Protein AF-W4VLI5-F1 (afdb_monomer)

Structure (mmCIF, N/CA/C/O backbone):
data_AF-W4VLI5-F1
#
_entry.id   AF-W4VLI5-F1
#
loop_
_atom_site.group_PDB
_atom_site.id
_atom_site.type_symbol
_atom_site.label_atom_id
_atom_site.label_alt_id
_atom_site.label_comp_id
_atom_site.label_asym_id
_atom_site.label_entity_id
_atom_site.label_seq_id
_atom_site.pdbx_PDB_ins_code
_atom_site.Cartn_x
_atom_site.Cartn_y
_atom_site.Cartn_z
_atom_site.occupancy
_atom_site.B_iso_or_equiv
_atom_site.auth_seq_id
_atom_site.auth_comp_id
_atom_site.auth_asym_id
_atom_site.auth_atom_id
_atom_site.pdbx_PDB_model_num
ATOM 1 N N . MET A 1 1 ? 1.253 -15.469 29.971 1.00 39.25 1 MET A N 1
ATOM 2 C CA . MET A 1 1 ? 2.573 -15.432 29.305 1.00 39.25 1 MET A CA 1
ATOM 3 C C . MET A 1 1 ? 2.310 -15.401 27.807 1.00 39.25 1 MET A C 1
ATOM 5 O O . MET A 1 1 ? 1.686 -16.346 27.340 1.00 39.25 1 MET A O 1
ATOM 9 N N . PRO A 1 2 ? 2.624 -14.316 27.083 1.00 46.59 2 PRO A N 1
ATOM 10 C CA . PRO A 1 2 ? 2.324 -14.231 25.656 1.00 46.59 2 PRO A CA 1
ATOM 11 C C . PRO A 1 2 ? 3.352 -15.054 24.861 1.00 46.59 2 PRO A C 1
ATOM 13 O O . PRO A 1 2 ? 4.540 -14.986 25.190 1.00 46.59 2 PRO A O 1
ATOM 16 N N . PRO A 1 3 ? 2.962 -15.828 23.835 1.00 50.06 3 PRO A N 1
ATOM 17 C CA . PRO A 1 3 ? 3.943 -16.400 22.932 1.00 50.06 3 PRO A CA 1
ATOM 18 C C . PRO A 1 3 ? 4.477 -15.289 22.019 1.00 50.06 3 PRO A C 1
ATOM 20 O O . PRO A 1 3 ? 3.741 -14.700 21.230 1.00 50.06 3 PRO A O 1
ATOM 23 N N . LEU A 1 4 ? 5.772 -14.992 22.153 1.00 53.84 4 LEU A N 1
ATOM 24 C CA . LEU A 1 4 ? 6.544 -14.304 21.124 1.00 53.84 4 LEU A CA 1
ATOM 25 C C . LEU A 1 4 ? 6.623 -15.222 19.901 1.00 53.84 4 LEU A C 1
ATOM 27 O O . LEU A 1 4 ? 7.330 -16.227 19.938 1.00 53.84 4 LEU A O 1
ATOM 31 N N . LEU A 1 5 ? 5.957 -14.860 18.811 1.00 46.91 5 LEU A N 1
ATOM 32 C CA . LEU A 1 5 ? 6.248 -15.424 17.499 1.00 46.91 5 LEU A CA 1
ATOM 33 C C . LEU A 1 5 ? 6.993 -14.360 16.702 1.00 46.91 5 LEU A C 1
ATOM 35 O O . LEU A 1 5 ? 6.407 -13.449 16.128 1.00 46.91 5 LEU A O 1
ATOM 39 N N . LYS A 1 6 ? 8.325 -14.473 16.713 1.00 44.16 6 LYS A N 1
ATOM 40 C CA . LYS A 1 6 ? 9.175 -13.906 15.666 1.00 44.16 6 LYS A CA 1
ATOM 41 C C . LYS A 1 6 ? 8.843 -14.666 14.381 1.00 44.16 6 LYS A C 1
ATOM 43 O O . LYS A 1 6 ? 9.481 -15.672 14.090 1.00 44.16 6 LYS A O 1
ATOM 48 N N . ALA A 1 7 ? 7.808 -14.242 13.667 1.00 38.78 7 ALA A N 1
ATOM 49 C CA . ALA A 1 7 ? 7.562 -14.727 12.320 1.00 38.78 7 ALA A CA 1
ATOM 50 C C . ALA A 1 7 ? 8.594 -14.054 11.410 1.00 38.78 7 ALA A C 1
ATOM 52 O O . ALA A 1 7 ? 8.466 -12.891 11.045 1.00 38.78 7 ALA A O 1
ATOM 53 N N . ILE A 1 8 ? 9.686 -14.763 11.149 1.00 56.38 8 ILE A N 1
ATOM 54 C CA . ILE A 1 8 ? 10.555 -14.484 10.013 1.00 56.38 8 ILE A CA 1
ATOM 55 C C . ILE A 1 8 ? 9.904 -15.263 8.863 1.00 56.38 8 ILE A C 1
ATOM 57 O O . ILE A 1 8 ? 9.888 -16.493 8.955 1.00 56.38 8 ILE A O 1
ATOM 61 N N . PRO A 1 9 ? 9.308 -14.625 7.839 1.00 43.50 9 PRO A N 1
ATOM 62 C CA . PRO A 1 9 ? 8.764 -15.370 6.714 1.00 43.50 9 PRO A CA 1
ATOM 63 C C . PRO A 1 9 ? 9.914 -15.987 5.909 1.00 43.50 9 PRO A C 1
ATOM 65 O O . PRO A 1 9 ? 10.651 -15.345 5.163 1.00 43.50 9 PRO A O 1
ATOM 68 N N . GLU A 1 10 ? 10.081 -17.283 6.142 1.00 51.12 10 GLU A N 1
ATOM 69 C CA . GLU A 1 10 ? 10.998 -18.210 5.500 1.00 51.12 10 GLU A CA 1
ATOM 70 C C . GLU A 1 10 ? 10.338 -18.735 4.216 1.00 51.12 10 GLU A C 1
ATOM 72 O O . GLU A 1 10 ? 9.875 -19.873 4.184 1.00 51.12 10 GLU A O 1
ATOM 77 N N . LYS A 1 11 ? 10.215 -17.892 3.177 1.00 45.25 11 LYS A N 1
ATOM 78 C CA . LYS A 1 11 ? 9.971 -18.343 1.791 1.00 45.25 11 LYS A CA 1
ATOM 79 C C . LYS A 1 11 ? 10.187 -17.238 0.757 1.00 45.25 11 LYS A C 1
ATOM 81 O O . LYS A 1 11 ? 9.306 -16.473 0.389 1.00 45.25 11 LYS A O 1
ATOM 86 N N . THR A 1 12 ? 11.408 -17.230 0.252 1.00 56.28 12 THR A N 1
ATOM 87 C CA . THR A 1 12 ? 11.767 -16.843 -1.108 1.00 56.28 12 THR A CA 1
ATOM 88 C C . THR A 1 12 ? 11.152 -17.806 -2.137 1.00 56.28 12 THR A C 1
ATOM 90 O O . THR A 1 12 ? 10.882 -18.960 -1.799 1.00 56.28 12 THR A O 1
ATOM 93 N N . TYR A 1 13 ? 11.050 -17.322 -3.391 1.00 38.34 13 TYR A N 1
ATOM 94 C CA . TYR A 1 13 ? 10.975 -18.046 -4.680 1.00 38.34 13 TYR A CA 1
ATOM 95 C C . TYR A 1 13 ? 9.599 -18.155 -5.399 1.00 38.34 13 TYR A C 1
ATOM 97 O O . TYR A 1 13 ? 8.578 -18.277 -4.741 1.00 38.34 13 TYR A O 1
ATOM 105 N N . TYR A 1 14 ? 9.467 -18.178 -6.742 1.00 45.78 14 TYR A N 1
ATOM 106 C CA . TYR A 1 14 ? 10.414 -18.418 -7.856 1.00 45.78 14 TYR A CA 1
ATOM 107 C C . TYR A 1 14 ? 9.906 -17.787 -9.177 1.00 45.78 14 TYR A C 1
ATOM 109 O O . TYR A 1 14 ? 8.702 -17.706 -9.411 1.00 45.78 14 TYR A O 1
ATOM 117 N N . MET A 1 15 ? 10.867 -17.464 -10.056 1.00 50.12 15 MET A N 1
ATOM 118 C CA . MET A 1 15 ? 10.768 -17.397 -11.525 1.00 50.12 15 MET A CA 1
ATOM 119 C C . MET A 1 15 ? 9.687 -18.304 -12.134 1.00 50.12 15 MET A C 1
ATOM 121 O O . MET A 1 15 ? 9.634 -19.499 -11.830 1.00 50.12 15 MET A O 1
ATOM 125 N N . SER A 1 16 ? 8.947 -17.779 -13.113 1.00 39.69 16 SER A N 1
ATOM 126 C CA . SER A 1 16 ? 8.290 -18.624 -14.113 1.00 39.69 16 SER A CA 1
ATOM 127 C C . SER A 1 16 ? 9.320 -19.024 -15.172 1.00 39.69 16 SER A C 1
ATOM 129 O O . SER A 1 16 ? 9.921 -18.181 -15.830 1.00 39.69 16 SER A O 1
ATOM 131 N N . LYS A 1 17 ? 9.575 -20.331 -15.283 1.00 58.94 17 LYS A N 1
ATOM 132 C CA . LYS A 1 17 ? 10.392 -20.933 -16.339 1.00 58.94 17 LYS A CA 1
ATOM 133 C C . LYS A 1 17 ? 9.618 -20.872 -17.649 1.00 58.94 17 LYS A C 1
ATOM 135 O O . LYS A 1 17 ? 8.765 -21.723 -17.835 1.00 58.94 17 LYS A O 1
ATOM 140 N N . GLU A 1 18 ? 9.951 -19.932 -18.523 1.00 42.03 18 GLU A N 1
ATOM 141 C CA . GLU A 1 18 ? 9.861 -20.057 -19.984 1.00 42.03 18 GLU A CA 1
ATOM 142 C C . GLU A 1 18 ? 10.370 -18.748 -20.593 1.00 42.03 18 GLU A C 1
ATOM 144 O O . GLU A 1 18 ? 9.683 -17.736 -20.583 1.00 42.03 18 GLU A O 1
ATOM 149 N N . THR A 1 19 ?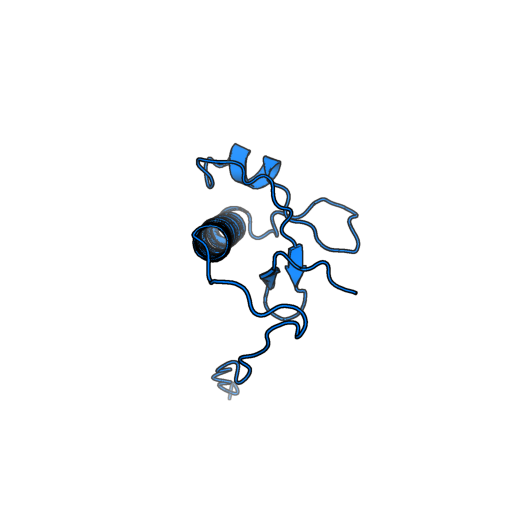 11.577 -18.802 -21.153 1.00 40.38 19 THR A N 1
ATOM 150 C CA . THR A 1 19 ? 12.294 -17.730 -21.868 1.00 40.38 19 THR A CA 1
A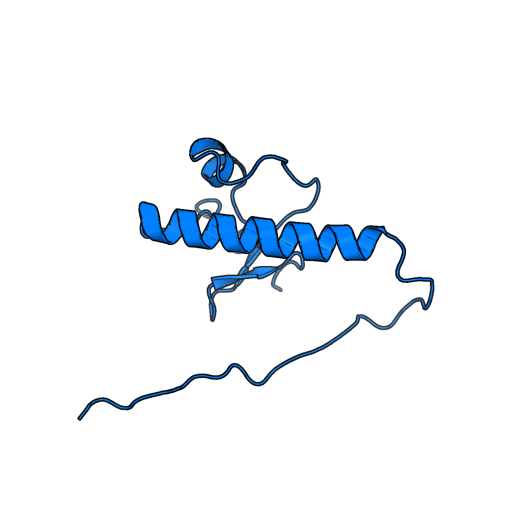TOM 151 C C . THR A 1 19 ? 13.346 -17.007 -21.033 1.00 40.38 19 THR A C 1
ATOM 153 O O . THR A 1 19 ? 13.106 -16.163 -20.181 1.00 40.38 19 THR A O 1
ATOM 156 N N . TYR A 1 20 ? 14.562 -17.447 -21.310 1.00 48.97 20 TYR A N 1
ATOM 157 C CA . TYR A 1 20 ? 15.830 -16.876 -20.932 1.00 48.97 20 TYR A CA 1
ATOM 158 C C . TYR A 1 20 ? 16.115 -15.755 -21.935 1.00 48.97 20 TYR A C 1
ATOM 160 O O . TYR A 1 20 ? 16.733 -16.021 -22.957 1.00 48.97 20 TYR A O 1
ATOM 168 N N . ASP A 1 21 ? 15.645 -14.539 -21.692 1.00 40.47 21 ASP A N 1
ATOM 169 C CA . ASP A 1 21 ? 16.142 -13.371 -22.421 1.00 40.47 21 ASP A CA 1
ATOM 170 C C . ASP A 1 21 ? 16.177 -12.210 -21.436 1.00 40.47 21 ASP A C 1
ATOM 172 O O . ASP A 1 21 ? 15.143 -11.860 -20.893 1.00 40.47 21 ASP A O 1
ATOM 176 N N . LEU A 1 22 ? 17.401 -11.774 -21.114 1.00 44.97 22 LEU A N 1
ATOM 177 C CA . LEU A 1 22 ? 17.794 -10.551 -20.406 1.00 44.97 22 LEU A CA 1
ATOM 178 C C . LEU A 1 22 ? 16.870 -10.034 -19.280 1.00 44.97 22 LEU A C 1
ATOM 180 O O . LEU A 1 22 ? 15.724 -9.676 -19.487 1.00 44.97 22 LEU A O 1
ATOM 184 N N . PHE A 1 23 ? 17.436 -9.802 -18.092 1.00 47.22 23 PHE A N 1
ATOM 185 C CA . PHE A 1 23 ? 16.885 -8.798 -17.171 1.00 47.22 23 PHE A CA 1
ATOM 186 C C . PHE A 1 23 ? 16.995 -7.414 -17.844 1.00 47.22 23 PHE A C 1
ATOM 188 O O . PHE A 1 23 ? 17.938 -6.662 -17.575 1.00 47.22 23 PHE A O 1
ATOM 195 N N . GLU A 1 24 ? 16.102 -7.121 -18.789 1.00 49.44 24 GLU A N 1
ATOM 196 C CA . GLU A 1 24 ? 15.951 -5.809 -19.404 1.00 49.44 24 GLU A CA 1
ATOM 197 C C . GLU A 1 24 ? 15.428 -4.840 -18.343 1.00 49.44 24 GLU A C 1
ATOM 199 O O . GLU A 1 24 ? 14.938 -5.233 -17.280 1.00 49.44 24 GLU A O 1
ATOM 204 N N . GLU A 1 25 ? 15.616 -3.548 -18.588 1.00 53.38 25 GLU A N 1
ATOM 205 C CA . GLU A 1 25 ? 15.292 -2.474 -17.648 1.00 53.38 25 GLU A CA 1
ATOM 206 C C . GLU A 1 25 ? 13.865 -2.612 -17.067 1.00 53.38 25 GLU A C 1
ATOM 208 O O . GLU A 1 25 ? 13.664 -2.294 -15.891 1.00 53.38 25 GLU A O 1
ATOM 2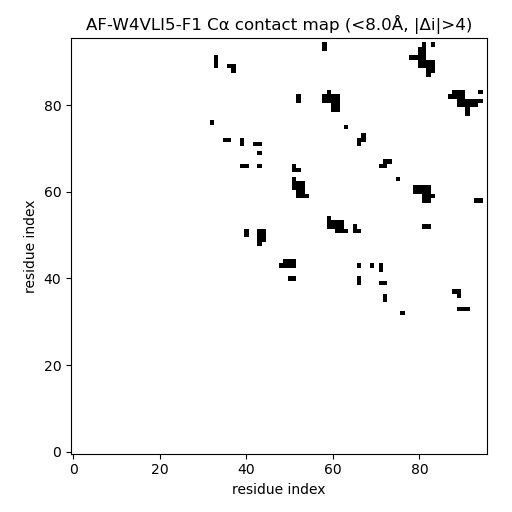13 N N . GLU A 1 26 ? 12.950 -3.237 -17.822 1.00 52.31 26 GLU A N 1
ATOM 214 C CA . GLU A 1 26 ? 11.579 -3.615 -17.458 1.00 52.31 26 GLU A CA 1
ATOM 215 C C . GLU A 1 26 ? 11.412 -4.261 -16.075 1.00 52.31 26 GLU A C 1
ATOM 217 O O . GLU A 1 26 ? 10.622 -3.764 -15.268 1.00 52.31 26 GLU A O 1
ATOM 222 N N . ASP A 1 27 ? 12.197 -5.279 -15.713 1.00 58.81 27 ASP A N 1
ATOM 223 C CA . ASP A 1 27 ? 12.055 -5.950 -14.408 1.00 58.81 27 ASP A CA 1
ATOM 224 C C . ASP A 1 27 ? 12.472 -5.063 -13.223 1.00 58.81 27 ASP A C 1
ATOM 226 O O . ASP A 1 27 ? 11.933 -5.175 -12.113 1.00 58.81 27 ASP A O 1
ATOM 230 N N . LYS A 1 28 ? 13.406 -4.124 -13.435 1.00 67.81 28 LYS A N 1
ATOM 231 C CA . LYS A 1 28 ? 13.781 -3.161 -12.385 1.00 67.81 28 LYS A CA 1
ATOM 232 C C . LYS A 1 28 ? 12.640 -2.199 -12.096 1.00 67.81 28 LYS A C 1
ATOM 234 O O . LYS A 1 28 ? 12.444 -1.828 -10.937 1.00 67.81 28 LYS A O 1
ATOM 239 N N . HIS A 1 29 ? 11.896 -1.801 -13.127 1.00 70.31 29 HIS A N 1
ATOM 240 C CA . HIS A 1 29 ? 10.737 -0.927 -12.971 1.00 70.31 29 HIS A CA 1
ATOM 241 C C . HIS A 1 29 ? 9.643 -1.629 -12.162 1.00 70.31 29 HIS A C 1
ATOM 243 O O . HIS A 1 29 ? 9.037 -1.005 -11.294 1.00 70.31 29 HIS A O 1
ATOM 249 N N . ILE A 1 30 ? 9.453 -2.938 -12.366 1.00 74.62 30 ILE A N 1
ATOM 250 C CA . ILE A 1 30 ? 8.500 -3.751 -11.597 1.00 74.62 30 ILE A CA 1
ATOM 251 C C . ILE A 1 30 ? 8.882 -3.783 -10.117 1.00 74.62 30 ILE A C 1
ATOM 253 O O . ILE A 1 30 ? 8.039 -3.509 -9.264 1.00 74.62 30 ILE A O 1
ATOM 257 N N . ALA A 1 31 ? 10.148 -4.067 -9.800 1.00 77.75 31 ALA A N 1
ATOM 258 C CA . ALA A 1 31 ? 10.620 -4.095 -8.416 1.00 77.75 31 ALA A CA 1
ATOM 259 C C . ALA A 1 31 ? 10.481 -2.724 -7.727 1.00 77.75 31 ALA A C 1
ATOM 261 O O . ALA A 1 31 ? 10.019 -2.646 -6.587 1.00 77.75 31 ALA A O 1
ATOM 262 N N . TYR A 1 32 ? 10.829 -1.641 -8.428 1.00 81.62 32 TYR A N 1
ATOM 263 C CA . TYR A 1 32 ? 10.688 -0.276 -7.915 1.00 81.62 32 TYR A CA 1
ATOM 264 C C . TYR A 1 32 ? 9.222 0.119 -7.697 1.00 81.62 32 TYR A C 1
ATOM 266 O O . TYR A 1 32 ? 8.874 0.705 -6.667 1.00 81.62 32 TYR A O 1
ATOM 274 N N . ALA A 1 33 ? 8.350 -0.227 -8.646 1.00 82.44 33 ALA A N 1
ATOM 275 C CA . ALA A 1 33 ? 6.922 0.020 -8.534 1.00 82.44 33 ALA A CA 1
ATOM 276 C C . ALA A 1 33 ? 6.321 -0.780 -7.371 1.00 82.44 33 ALA A C 1
ATOM 278 O O . ALA A 1 33 ? 5.584 -0.212 -6.572 1.00 82.44 33 ALA A O 1
ATOM 279 N N . LEU A 1 34 ? 6.684 -2.058 -7.213 1.00 83.94 34 LEU A N 1
ATOM 280 C CA . LEU A 1 34 ? 6.256 -2.889 -6.084 1.00 83.94 34 LEU A CA 1
ATOM 281 C C . LEU A 1 34 ? 6.623 -2.263 -4.738 1.00 83.94 34 LEU A C 1
ATOM 283 O O . LEU A 1 34 ? 5.745 -2.118 -3.893 1.00 83.94 34 LEU A O 1
ATOM 287 N N . ASP A 1 35 ? 7.878 -1.848 -4.553 1.00 85.69 35 ASP A N 1
ATOM 288 C CA . ASP A 1 35 ? 8.323 -1.194 -3.314 1.00 85.69 35 ASP A CA 1
ATOM 289 C C . ASP A 1 35 ? 7.555 0.113 -3.057 1.00 85.69 35 ASP A C 1
ATOM 291 O O . ASP A 1 35 ? 7.043 0.357 -1.959 1.00 85.69 35 ASP A O 1
ATOM 295 N N . THR A 1 36 ? 7.380 0.920 -4.108 1.00 87.25 36 THR A N 1
ATOM 296 C CA . THR A 1 36 ? 6.638 2.184 -4.042 1.00 87.25 36 THR A CA 1
ATOM 297 C C . THR A 1 36 ? 5.185 1.962 -3.625 1.00 87.25 36 THR A C 1
ATOM 299 O O . THR A 1 36 ? 4.704 2.621 -2.698 1.00 87.25 36 THR A O 1
ATOM 302 N N . ILE A 1 37 ? 4.491 1.015 -4.263 1.00 87.69 37 ILE A N 1
ATOM 303 C CA . ILE A 1 37 ? 3.103 0.682 -3.937 1.00 87.69 37 ILE A CA 1
ATOM 304 C C . ILE A 1 37 ? 3.015 0.053 -2.547 1.00 87.69 37 ILE A C 1
ATOM 306 O O . ILE A 1 37 ? 2.137 0.440 -1.784 1.00 87.69 37 ILE A O 1
ATOM 310 N N . GLN A 1 38 ? 3.925 -0.844 -2.164 1.00 86.50 38 GLN A N 1
ATOM 311 C CA . GLN A 1 38 ? 3.947 -1.441 -0.826 1.00 86.50 38 GLN A CA 1
ATOM 312 C C . GLN A 1 38 ? 4.057 -0.364 0.259 1.00 86.50 38 GLN A C 1
ATOM 314 O O . GLN A 1 38 ? 3.267 -0.353 1.204 1.00 86.50 38 GLN A O 1
ATOM 319 N N . ARG A 1 39 ? 4.971 0.599 0.094 1.00 90.00 39 ARG A N 1
ATOM 320 C CA . ARG A 1 39 ? 5.117 1.730 1.019 1.00 90.00 39 ARG A CA 1
ATOM 321 C C . ARG A 1 39 ? 3.878 2.621 1.038 1.00 90.00 39 ARG A C 1
ATOM 323 O O . ARG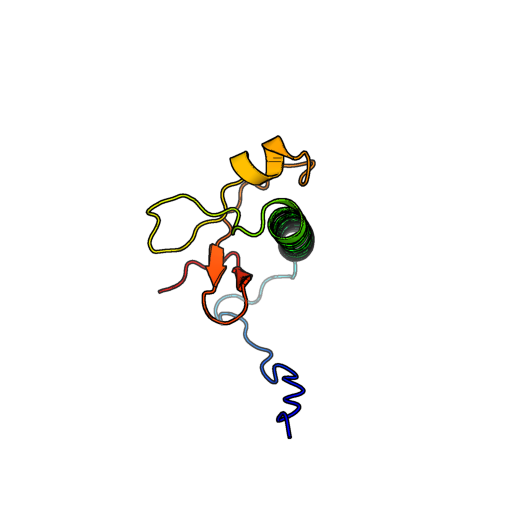 A 1 39 ? 3.478 3.085 2.106 1.00 90.00 39 ARG A O 1
ATOM 330 N N . ALA A 1 40 ? 3.266 2.876 -0.116 1.00 90.31 40 ALA A N 1
ATOM 331 C CA . ALA A 1 40 ? 2.029 3.646 -0.204 1.00 90.31 40 ALA A CA 1
ATOM 332 C C . ALA A 1 40 ? 0.873 2.934 0.516 1.00 90.31 40 ALA A C 1
ATOM 334 O O . ALA A 1 40 ? 0.138 3.556 1.279 1.00 90.31 40 ALA A O 1
ATOM 335 N N . VAL A 1 41 ? 0.745 1.621 0.332 1.00 88.94 41 VAL A N 1
ATOM 336 C CA . VAL A 1 41 ? -0.252 0.786 1.005 1.00 88.94 41 VAL A CA 1
ATOM 337 C C . VAL A 1 41 ? -0.062 0.824 2.517 1.00 88.94 41 VAL A C 1
ATOM 339 O O . VAL A 1 41 ? -1.023 1.092 3.237 1.00 88.94 41 VAL A O 1
ATOM 342 N N . ASP A 1 42 ? 1.169 0.647 2.995 1.00 89.12 42 ASP A N 1
ATOM 343 C CA . ASP A 1 42 ? 1.491 0.688 4.424 1.00 89.12 42 ASP A CA 1
ATOM 344 C C . ASP A 1 42 ? 1.136 2.050 5.047 1.00 89.12 42 ASP A C 1
ATOM 346 O O . ASP A 1 42 ? 0.424 2.126 6.049 1.00 89.12 42 ASP A O 1
ATOM 350 N N . ASN A 1 43 ? 1.498 3.149 4.373 1.00 90.38 43 ASN A N 1
ATOM 351 C CA . ASN A 1 43 ? 1.128 4.502 4.798 1.00 90.38 43 ASN A CA 1
ATOM 352 C C . ASN A 1 43 ? -0.387 4.745 4.782 1.00 90.38 43 ASN A C 1
ATOM 354 O O . ASN A 1 43 ? -0.906 5.475 5.632 1.00 90.38 43 ASN A O 1
ATOM 358 N N . TYR A 1 44 ? -1.111 4.165 3.823 1.00 90.81 44 TYR A N 1
ATOM 359 C CA . TYR A 1 44 ? -2.568 4.248 3.783 1.00 90.81 44 T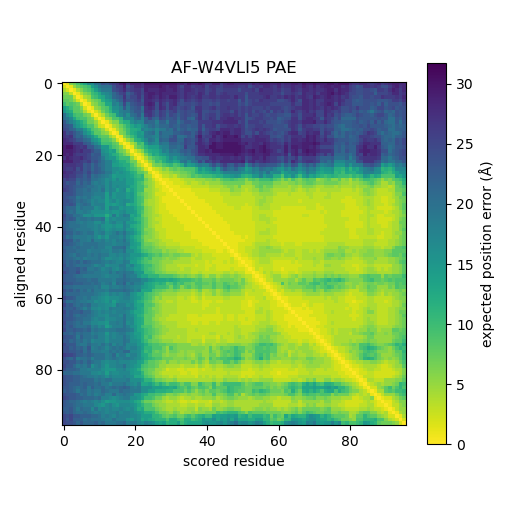YR A CA 1
ATOM 360 C C . TYR A 1 44 ? -3.177 3.522 4.987 1.00 90.81 44 TYR A C 1
ATOM 362 O O . TYR A 1 44 ? -4.025 4.087 5.680 1.00 90.81 44 TYR A O 1
ATOM 370 N N . ILE A 1 45 ? -2.707 2.307 5.284 1.00 87.38 45 ILE A N 1
ATOM 371 C CA . ILE A 1 45 ? -3.149 1.513 6.438 1.00 87.38 45 ILE A CA 1
ATOM 372 C C . ILE A 1 45 ? -2.815 2.243 7.741 1.00 87.38 45 ILE A C 1
ATOM 374 O O . ILE A 1 45 ? -3.669 2.337 8.619 1.00 87.38 45 ILE A O 1
ATOM 378 N N . ALA A 1 46 ? -1.629 2.835 7.868 1.00 89.31 46 ALA A N 1
ATOM 379 C CA . ALA A 1 46 ? -1.246 3.593 9.056 1.00 89.31 46 ALA A CA 1
ATOM 380 C C . ALA A 1 46 ? -2.194 4.779 9.328 1.00 89.31 46 ALA A C 1
ATOM 382 O O . ALA A 1 46 ? -2.519 5.065 10.482 1.00 89.31 46 ALA A O 1
ATOM 383 N N . GLN A 1 47 ? -2.675 5.447 8.273 1.00 89.38 47 GLN A N 1
ATOM 384 C CA . GLN A 1 47 ? -3.555 6.617 8.381 1.00 89.38 47 GLN A CA 1
ATOM 385 C C . GLN A 1 47 ? -5.041 6.264 8.520 1.00 89.38 47 GLN A C 1
ATOM 387 O O . GLN A 1 47 ? -5.754 6.883 9.311 1.00 89.38 47 GLN A O 1
ATOM 392 N N . LYS A 1 48 ? -5.530 5.310 7.723 1.00 87.44 48 LYS A N 1
ATOM 393 C CA . LYS A 1 48 ? -6.956 4.962 7.616 1.00 87.44 48 LYS A CA 1
ATOM 394 C C . LYS A 1 48 ? -7.335 3.713 8.406 1.00 87.44 48 LYS A C 1
ATOM 396 O O . LYS A 1 48 ? -8.513 3.517 8.668 1.00 87.44 48 LYS A O 1
ATOM 401 N N . LYS A 1 49 ? -6.355 2.896 8.807 1.00 85.31 49 LYS A N 1
ATOM 402 C CA . LYS A 1 49 ? -6.535 1.554 9.394 1.00 85.31 49 LYS A CA 1
ATOM 403 C C . LYS A 1 49 ? -7.345 0.605 8.509 1.00 85.31 49 LYS A C 1
ATOM 405 O O . LYS A 1 49 ? -7.953 -0.339 8.999 1.00 85.31 49 LYS A O 1
ATOM 410 N N . GLU A 1 50 ? -7.322 0.852 7.204 1.00 86.69 50 GLU A N 1
ATOM 411 C CA . GLU A 1 50 ? -8.037 0.087 6.188 1.00 86.69 50 GLU A CA 1
ATOM 412 C C . GLU A 1 50 ? -7.105 -0.235 5.023 1.00 86.69 50 GLU A C 1
ATOM 414 O O . GLU A 1 50 ? -6.142 0.486 4.766 1.00 86.69 50 GLU A O 1
ATOM 419 N N . LEU A 1 51 ? -7.415 -1.306 4.293 1.00 84.75 51 LEU A N 1
ATOM 420 C CA . LEU A 1 51 ? -6.691 -1.667 3.082 1.00 84.75 51 LEU A CA 1
ATOM 421 C C . LEU A 1 51 ? -7.121 -0.760 1.914 1.00 84.75 51 LEU A C 1
ATOM 423 O O . LEU A 1 51 ? -8.322 -0.585 1.673 1.00 84.75 51 LEU A O 1
ATOM 427 N N . PRO A 1 52 ? -6.178 -0.220 1.123 1.00 88.38 52 PRO A N 1
ATOM 428 C CA . PRO A 1 52 ? -6.483 0.563 -0.070 1.00 88.38 52 PRO A CA 1
ATOM 429 C C . PRO A 1 52 ? -6.875 -0.345 -1.245 1.00 88.38 52 PRO A C 1
ATOM 431 O O . PRO A 1 52 ? -6.313 -0.241 -2.327 1.00 88.38 52 PRO A O 1
ATOM 434 N N . ILE A 1 53 ? -7.833 -1.249 -1.049 1.00 88.50 53 ILE A N 1
ATOM 435 C CA . ILE A 1 53 ? -8.332 -2.168 -2.082 1.00 88.50 53 ILE A CA 1
ATOM 436 C C . ILE A 1 53 ? -9.647 -1.670 -2.679 1.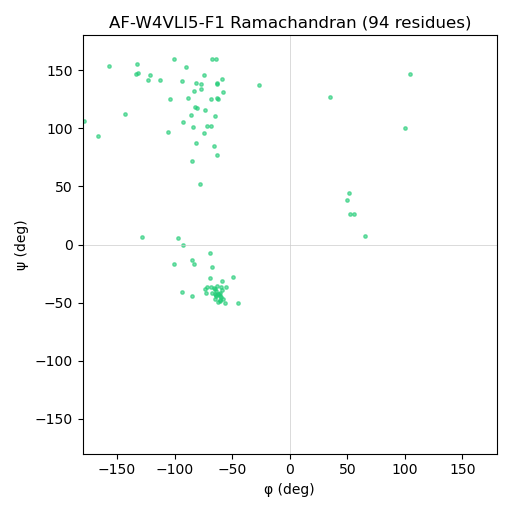00 88.50 53 ILE A C 1
ATOM 438 O O . ILE A 1 53 ? -10.332 -0.826 -2.090 1.00 88.50 53 ILE A O 1
ATOM 442 N N . ILE A 1 54 ? -9.983 -2.163 -3.868 1.00 84.81 54 ILE A N 1
ATOM 443 C CA . ILE A 1 54 ? -11.298 -1.963 -4.476 1.00 84.81 54 ILE A CA 1
ATOM 444 C C . ILE A 1 54 ? -12.324 -2.742 -3.649 1.00 84.81 54 ILE A C 1
ATOM 446 O O . ILE A 1 54 ? -12.173 -3.936 -3.402 1.00 84.81 54 ILE A O 1
ATOM 450 N N . ASP A 1 55 ? -13.354 -2.035 -3.199 1.00 75.81 55 ASP A N 1
ATOM 451 C CA . ASP A 1 55 ? -14.447 -2.616 -2.428 1.00 75.81 55 ASP A CA 1
ATOM 452 C C . ASP A 1 55 ? -15.193 -3.657 -3.277 1.00 75.81 55 ASP A C 1
ATOM 454 O O . ASP A 1 55 ? -15.428 -3.426 -4.463 1.00 75.81 55 ASP A O 1
ATOM 458 N N . TYR A 1 56 ? -15.565 -4.792 -2.678 1.00 72.56 56 TYR A N 1
ATOM 459 C CA . TYR A 1 56 ? -16.200 -5.944 -3.344 1.00 72.56 56 TYR A CA 1
ATOM 460 C C . TYR A 1 56 ? -15.344 -6.697 -4.380 1.00 72.56 56 TYR A C 1
ATOM 462 O O . TYR A 1 56 ? -15.856 -7.613 -5.027 1.00 72.56 56 TYR A O 1
ATOM 470 N N . ASP A 1 57 ? -14.053 -6.382 -4.525 1.00 75.00 57 ASP A N 1
ATOM 471 C CA . ASP A 1 57 ? -13.168 -7.140 -5.412 1.00 75.00 57 ASP A CA 1
ATOM 472 C C . ASP A 1 57 ? -12.653 -8.422 -4.719 1.00 75.00 57 ASP A C 1
ATOM 474 O O . ASP A 1 57 ? -11.950 -8.333 -3.706 1.00 75.00 57 ASP A O 1
ATOM 478 N N . PRO A 1 58 ? -12.953 -9.627 -5.247 1.00 73.69 58 PRO A N 1
ATOM 479 C CA . PRO A 1 58 ? -12.526 -10.884 -4.629 1.00 73.69 58 PRO A CA 1
ATOM 480 C C 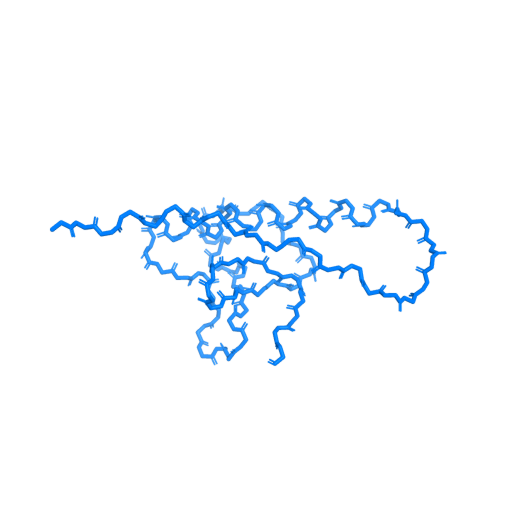. PRO A 1 58 ? -11.006 -11.086 -4.681 1.00 73.69 58 PRO A C 1
ATOM 482 O O . PRO A 1 58 ? -10.468 -11.859 -3.893 1.00 73.69 58 PRO A O 1
ATOM 485 N N . TYR A 1 59 ? -10.310 -10.379 -5.575 1.00 73.12 59 TYR A N 1
ATOM 486 C CA . TYR A 1 59 ? -8.858 -10.450 -5.738 1.00 73.12 59 TYR A CA 1
ATOM 487 C C . TYR A 1 59 ? -8.114 -9.395 -4.917 1.00 73.12 59 TYR A C 1
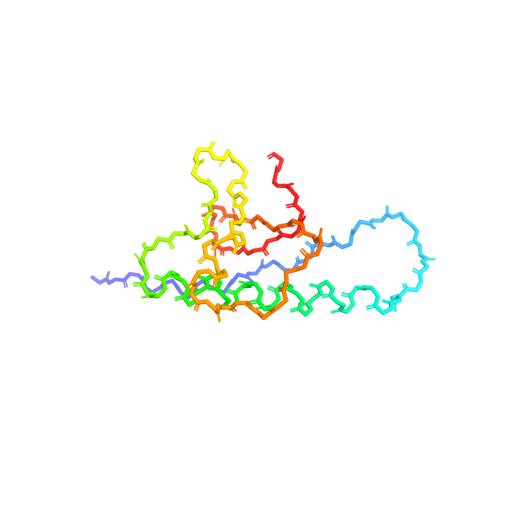ATOM 489 O O . TYR A 1 59 ? -6.885 -9.348 -4.971 1.00 73.12 59 TYR A O 1
ATOM 497 N N . ARG A 1 60 ? -8.838 -8.548 -4.167 1.00 81.19 60 ARG A N 1
ATOM 498 C CA . ARG A 1 60 ? -8.271 -7.472 -3.343 1.00 81.19 60 ARG A CA 1
ATOM 499 C C . ARG A 1 60 ? -7.312 -6.588 -4.135 1.00 81.19 60 ARG A C 1
ATOM 501 O O . ARG A 1 60 ? -6.221 -6.241 -3.674 1.00 81.19 60 ARG A O 1
ATOM 508 N N . LYS A 1 61 ? -7.721 -6.228 -5.349 1.00 86.06 61 LYS A N 1
ATOM 509 C CA . LYS A 1 61 ? -6.964 -5.319 -6.205 1.00 86.06 61 LYS A CA 1
ATOM 510 C C . LYS A 1 61 ? -6.747 -3.977 -5.504 1.00 86.06 61 LYS A C 1
ATOM 512 O O . LYS A 1 61 ? -7.695 -3.376 -4.996 1.00 86.06 61 LYS A O 1
ATOM 517 N N . VAL A 1 62 ? -5.507 -3.495 -5.495 1.00 88.00 62 VAL A N 1
ATOM 518 C CA . VAL A 1 62 ? -5.134 -2.188 -4.947 1.00 88.00 62 VAL A CA 1
ATOM 519 C C . VAL A 1 62 ? -5.831 -1.097 -5.759 1.00 88.00 62 VAL A C 1
ATOM 521 O O . VAL A 1 62 ? -5.726 -1.019 -6.984 1.00 88.00 62 VAL A O 1
ATOM 524 N N . SER A 1 63 ? -6.545 -0.224 -5.063 1.00 89.50 63 SER A N 1
ATOM 525 C CA . SER A 1 63 ? -7.181 0.948 -5.640 1.00 89.50 63 SER A CA 1
ATOM 526 C C . SER A 1 63 ? -6.174 2.089 -5.715 1.00 89.50 63 SER A C 1
ATOM 528 O O . SER A 1 63 ? -5.928 2.784 -4.728 1.00 89.50 63 SER A O 1
ATOM 530 N N . MET A 1 64 ? -5.628 2.320 -6.911 1.00 86.31 64 MET A N 1
ATOM 531 C CA . MET A 1 64 ? -4.737 3.461 -7.165 1.00 86.31 64 MET A CA 1
ATOM 532 C C . MET A 1 64 ? -5.401 4.779 -6.778 1.00 86.31 64 MET A C 1
ATOM 534 O O . MET A 1 64 ? -4.771 5.621 -6.157 1.00 86.31 64 MET A O 1
ATOM 538 N N . HIS A 1 65 ? -6.710 4.904 -7.003 1.00 87.25 65 HIS A N 1
ATOM 539 C CA . HIS A 1 65 ? -7.457 6.105 -6.646 1.00 87.25 65 HIS A CA 1
ATOM 540 C C . HIS A 1 65 ? -7.384 6.427 -5.144 1.00 87.25 65 HIS A C 1
ATOM 542 O O . HIS A 1 65 ? -7.224 7.587 -4.773 1.00 87.25 65 HIS A O 1
ATOM 548 N N . LYS A 1 66 ? -7.435 5.405 -4.272 1.00 88.69 66 LYS A N 1
ATOM 549 C CA . LYS A 1 66 ? -7.295 5.581 -2.815 1.00 88.69 66 LYS A CA 1
ATOM 550 C C . LYS A 1 66 ? -5.889 6.076 -2.437 1.00 88.69 66 LYS A C 1
ATOM 552 O O . LYS A 1 66 ? -5.758 6.910 -1.544 1.00 88.69 66 LYS A O 1
ATOM 557 N N . LEU A 1 67 ? -4.851 5.597 -3.126 1.00 88.94 67 LEU A N 1
ATOM 558 C CA . LEU A 1 67 ? -3.463 6.027 -2.914 1.00 88.94 67 LEU A CA 1
ATOM 559 C C . LEU A 1 67 ? -3.205 7.442 -3.464 1.00 88.94 67 LEU A C 1
ATOM 561 O O . LEU A 1 67 ? -2.586 8.260 -2.782 1.00 88.94 67 LEU A O 1
ATOM 565 N N . GLU A 1 68 ? -3.735 7.754 -4.651 1.00 88.31 68 GLU A N 1
ATOM 566 C CA . GLU A 1 68 ? -3.667 9.073 -5.299 1.00 88.31 68 GLU A CA 1
ATOM 567 C C . GLU A 1 68 ? -4.337 10.156 -4.441 1.00 88.31 68 GLU A C 1
ATOM 569 O O . GLU A 1 68 ? -3.789 11.245 -4.270 1.00 88.31 68 GLU A O 1
ATOM 574 N N . GLN A 1 69 ? -5.490 9.853 -3.829 1.00 88.38 69 GLN A N 1
ATOM 575 C CA . GLN A 1 69 ? -6.200 10.788 -2.947 1.00 88.38 69 GLN A CA 1
ATOM 576 C C . GLN A 1 69 ? -5.361 11.258 -1.753 1.00 88.38 69 GLN A C 1
ATOM 578 O O . GLN A 1 69 ? -5.531 12.386 -1.292 1.00 88.38 69 GLN A O 1
ATOM 583 N N . LEU A 1 70 ? -4.459 10.409 -1.256 1.00 86.50 70 LEU A N 1
ATOM 584 C CA . LEU A 1 70 ? -3.538 10.738 -0.168 1.00 86.50 70 LEU A CA 1
ATOM 585 C C . LEU A 1 70 ? -2.152 11.169 -0.671 1.00 86.50 70 LEU A C 1
ATOM 587 O O . LEU A 1 70 ? -1.257 11.373 0.147 1.00 86.50 70 LEU A O 1
ATOM 591 N N . LYS A 1 71 ? -1.971 11.315 -1.992 1.00 87.00 71 LYS A N 1
ATOM 592 C CA . LYS A 1 71 ? -0.680 11.594 -2.642 1.00 87.00 71 LYS A CA 1
ATOM 593 C C . LYS A 1 71 ? 0.434 10.643 -2.186 1.00 87.00 71 LYS A C 1
ATOM 595 O O . LYS A 1 71 ? 1.569 11.057 -1.971 1.00 87.00 71 LYS A O 1
ATOM 600 N N . LEU A 1 72 ? 0.092 9.368 -1.993 1.00 86.00 72 LEU A N 1
ATOM 601 C CA . LEU A 1 72 ? 1.043 8.334 -1.568 1.00 86.00 72 LEU A CA 1
ATOM 602 C C . LEU A 1 72 ? 1.836 7.753 -2.742 1.00 86.00 72 LEU A C 1
ATOM 604 O O . LEU A 1 72 ? 2.873 7.128 -2.530 1.00 86.00 72 LEU A O 1
ATOM 608 N N . ILE A 1 73 ? 1.347 7.974 -3.961 1.00 84.81 73 ILE A N 1
ATOM 609 C CA . ILE A 1 73 ? 2.016 7.646 -5.216 1.00 84.81 73 ILE A CA 1
ATOM 610 C C . ILE A 1 73 ? 2.133 8.920 -6.055 1.00 84.81 73 ILE A C 1
ATOM 612 O O . ILE A 1 73 ? 1.221 9.750 -6.040 1.00 84.81 73 ILE A O 1
ATOM 616 N N . ASP A 1 74 ? 3.263 9.074 -6.739 1.00 79.19 74 ASP A N 1
ATOM 617 C CA . ASP A 1 74 ? 3.533 10.210 -7.634 1.00 79.19 74 ASP A CA 1
ATOM 618 C C . ASP A 1 74 ? 3.151 9.861 -9.080 1.00 79.19 74 ASP A C 1
ATOM 620 O O . ASP A 1 74 ? 2.498 10.631 -9.780 1.00 79.19 74 ASP A O 1
ATOM 624 N N . GLU A 1 75 ? 3.472 8.629 -9.473 1.00 76.12 75 GLU A N 1
ATOM 625 C CA . GLU A 1 75 ? 3.162 8.028 -10.762 1.00 76.12 75 GLU A CA 1
ATOM 626 C C . GLU A 1 75 ? 2.162 6.887 -10.582 1.00 76.12 75 GLU A C 1
ATOM 628 O O . GLU A 1 75 ? 2.242 6.105 -9.628 1.00 76.12 75 GLU A O 1
ATOM 633 N N . ARG A 1 76 ? 1.228 6.773 -11.531 1.00 77.06 76 ARG A N 1
ATOM 634 C CA . ARG A 1 76 ? 0.336 5.625 -11.618 1.00 77.06 76 ARG A CA 1
ATOM 635 C C . ARG A 1 76 ? 0.959 4.586 -12.555 1.00 77.06 76 ARG A C 1
ATOM 637 O O . ARG A 1 76 ? 0.906 4.791 -13.765 1.00 77.06 76 ARG A O 1
ATOM 644 N N . PRO A 1 77 ? 1.515 3.482 -12.028 1.00 74.50 77 PRO A N 1
ATOM 645 C CA . PRO A 1 77 ? 2.028 2.414 -12.873 1.00 74.50 77 PRO A CA 1
ATOM 646 C C . PRO A 1 77 ? 0.916 1.855 -13.771 1.00 74.50 77 PRO A C 1
ATOM 648 O O . PRO A 1 77 ? -0.229 1.710 -13.337 1.00 74.50 77 PRO A O 1
ATOM 651 N N . GLU A 1 78 ? 1.257 1.504 -15.013 1.00 73.38 78 GLU A N 1
ATOM 652 C CA . GLU A 1 78 ? 0.330 0.863 -15.966 1.00 73.38 78 GLU A CA 1
ATOM 653 C C . GLU A 1 78 ? -0.032 -0.582 -15.566 1.00 73.38 78 GLU A C 1
ATOM 655 O O . GLU A 1 78 ? -0.913 -1.207 -16.153 1.00 73.38 78 GLU A O 1
ATOM 660 N N . M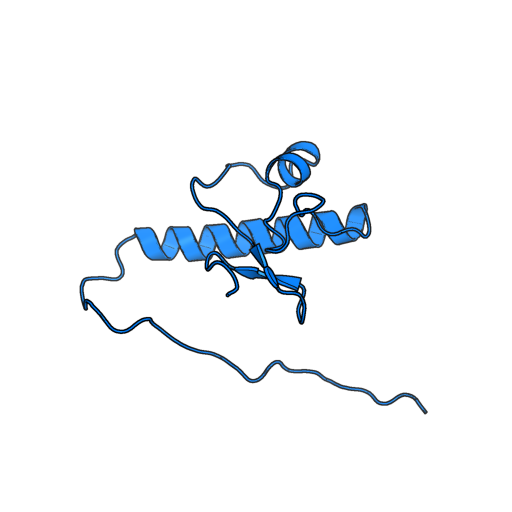ET A 1 79 ? 0.627 -1.102 -14.530 1.00 76.81 79 MET A N 1
ATOM 661 C CA . MET A 1 79 ? 0.434 -2.438 -13.983 1.00 76.81 79 MET A CA 1
ATOM 662 C C . MET A 1 79 ? -0.623 -2.467 -12.878 1.00 76.81 79 MET A C 1
ATOM 664 O O . MET A 1 79 ? -0.847 -1.500 -12.146 1.00 76.81 79 MET A O 1
ATOM 668 N N . GLU A 1 80 ? -1.253 -3.626 -12.716 1.00 81.94 80 GLU A N 1
ATOM 669 C CA . GLU A 1 80 ? -2.208 -3.873 -11.643 1.00 81.94 80 GLU A CA 1
ATOM 670 C C . GLU A 1 80 ? -1.514 -4.512 -10.440 1.00 81.94 80 GLU A C 1
ATOM 672 O O . GLU A 1 80 ? -0.671 -5.394 -10.586 1.00 81.94 80 GLU A O 1
ATOM 677 N N . PHE A 1 81 ? -1.913 -4.091 -9.242 1.00 85.62 81 PHE A N 1
ATOM 678 C CA . PHE A 1 81 ? -1.378 -4.599 -7.984 1.00 85.62 81 PHE A CA 1
ATOM 679 C C . PHE A 1 81 ? -2.509 -5.186 -7.146 1.00 85.62 81 PHE A C 1
ATOM 681 O O . PHE A 1 81 ? -3.631 -4.677 -7.161 1.00 85.62 81 PHE A O 1
ATOM 688 N N . TYR A 1 82 ? -2.210 -6.230 -6.389 1.00 86.44 82 TYR A N 1
ATOM 689 C CA . TYR A 1 82 ? -3.153 -6.995 -5.580 1.00 86.44 82 TYR A CA 1
ATOM 690 C C . TYR A 1 82 ? -2.586 -7.182 -4.178 1.00 86.44 82 TYR A C 1
ATOM 692 O O . TYR A 1 82 ? -1.371 -7.280 -4.019 1.00 86.44 82 TYR A O 1
ATOM 700 N N . ILE A 1 83 ? -3.452 -7.230 -3.166 1.00 84.56 83 ILE A N 1
ATOM 701 C CA . ILE A 1 83 ? -3.043 -7.469 -1.777 1.00 84.56 83 ILE A CA 1
ATOM 702 C C . ILE A 1 83 ? -3.387 -8.901 -1.381 1.00 84.56 83 ILE A C 1
ATOM 704 O O . ILE A 1 83 ? -4.542 -9.321 -1.451 1.00 84.56 83 ILE A O 1
ATOM 708 N N . THR A 1 84 ? -2.383 -9.636 -0.919 1.00 80.06 84 THR A N 1
ATOM 709 C CA . THR A 1 84 ? -2.560 -10.985 -0.371 1.00 80.06 84 THR A CA 1
ATOM 710 C C . THR A 1 84 ? -3.198 -10.948 1.022 1.00 80.06 84 THR A C 1
ATOM 712 O O . THR A 1 84 ? -2.975 -10.023 1.801 1.00 80.06 84 THR A O 1
ATOM 715 N N . ASP A 1 85 ? -4.030 -11.946 1.336 1.00 70.00 85 ASP A N 1
ATOM 716 C CA . ASP A 1 85 ? -4.767 -12.005 2.609 1.00 70.00 85 ASP A CA 1
ATOM 717 C C . ASP A 1 85 ? -3.881 -12.328 3.815 1.00 70.00 85 ASP A C 1
ATOM 719 O O . ASP A 1 85 ? -4.086 -11.753 4.878 1.00 70.00 85 ASP A O 1
ATOM 723 N N . GLU A 1 86 ? -2.877 -13.190 3.642 1.00 64.12 86 GLU A N 1
ATOM 724 C CA . GLU A 1 86 ? -2.070 -13.688 4.762 1.00 64.12 86 GLU A CA 1
ATOM 725 C C . GLU A 1 86 ? -1.084 -12.654 5.320 1.00 64.12 86 GLU A C 1
ATOM 727 O O . GLU A 1 86 ? -0.909 -12.588 6.534 1.00 64.12 86 GLU A O 1
ATOM 732 N N . GLU A 1 87 ? -0.459 -11.833 4.468 1.00 66.00 87 GLU A N 1
ATOM 733 C CA . GLU A 1 87 ? 0.633 -10.939 4.896 1.00 66.00 87 GLU A CA 1
ATOM 734 C C . GLU A 1 87 ? 0.444 -9.470 4.486 1.00 66.00 87 GLU A C 1
ATOM 736 O O . GLU A 1 87 ? 1.342 -8.655 4.676 1.00 66.00 87 GLU A O 1
ATOM 741 N N . GLN A 1 88 ? -0.711 -9.105 3.912 1.00 71.81 88 GLN A N 1
ATOM 742 C CA . GLN A 1 88 ? -0.955 -7.762 3.356 1.00 71.81 88 GLN A CA 1
ATOM 743 C C . GLN A 1 88 ? 0.138 -7.323 2.356 1.00 71.81 88 GLN A C 1
ATOM 745 O O . GLN A 1 88 ? 0.386 -6.130 2.153 1.00 71.81 88 GLN A O 1
ATOM 750 N N . LEU A 1 89 ? 0.789 -8.298 1.715 1.00 79.44 89 LEU A N 1
ATOM 751 C CA . LEU A 1 89 ? 1.834 -8.061 0.732 1.00 79.44 89 LEU A CA 1
ATOM 752 C C . LEU A 1 89 ? 1.212 -7.734 -0.615 1.00 79.44 89 LEU A C 1
ATOM 754 O O . LEU A 1 89 ? 0.239 -8.369 -1.042 1.00 79.44 89 LEU A O 1
ATOM 758 N N . VAL A 1 90 ? 1.811 -6.754 -1.277 1.00 83.44 90 VAL A N 1
ATOM 759 C CA . VAL A 1 90 ? 1.458 -6.317 -2.615 1.00 83.44 90 VAL A CA 1
ATOM 760 C C . VAL A 1 90 ? 2.139 -7.228 -3.631 1.00 83.44 90 VAL A C 1
ATOM 762 O O . VAL A 1 90 ? 3.336 -7.489 -3.560 1.00 83.44 90 VAL A O 1
ATOM 765 N N . THR A 1 91 ? 1.367 -7.698 -4.603 1.00 79.56 91 THR A N 1
ATOM 766 C CA . THR A 1 91 ? 1.843 -8.514 -5.720 1.00 79.56 91 THR A CA 1
ATOM 767 C C . THR A 1 91 ? 1.282 -7.993 -7.037 1.00 79.56 91 THR A C 1
ATOM 769 O O . THR A 1 91 ? 0.160 -7.493 -7.090 1.00 79.56 91 THR A O 1
ATOM 772 N N . THR A 1 92 ? 2.053 -8.109 -8.114 1.00 77.81 92 THR A N 1
ATOM 773 C CA . THR A 1 92 ? 1.584 -7.853 -9.486 1.00 77.81 92 THR A CA 1
ATOM 774 C C . THR A 1 92 ? 0.906 -9.080 -10.100 1.00 77.81 92 THR A C 1
ATOM 776 O O . THR A 1 92 ? 0.216 -8.979 -11.112 1.00 77.81 92 THR A O 1
ATOM 779 N N . VAL A 1 93 ? 1.059 -10.252 -9.477 1.00 71.62 93 VAL A N 1
ATOM 780 C CA . VAL A 1 93 ? 0.457 -11.504 -9.939 1.00 71.62 93 VAL A CA 1
ATOM 781 C C . VAL A 1 93 ? -0.936 -11.643 -9.346 1.00 71.62 93 VAL A C 1
ATOM 783 O O . VAL A 1 93 ? -1.116 -11.602 -8.129 1.00 71.62 93 VAL A O 1
ATOM 786 N N . LYS A 1 94 ? -1.930 -11.852 -10.207 1.00 65.25 94 LYS A N 1
ATOM 787 C CA . LYS A 1 94 ? -3.310 -12.052 -9.771 1.00 65.25 94 LYS A CA 1
ATOM 788 C C . LYS A 1 94 ? -3.416 -13.323 -8.906 1.00 65.25 94 LYS A C 1
ATOM 790 O O . LYS A 1 94 ? -3.016 -14.391 -9.377 1.00 65.25 94 LYS A O 1
ATOM 795 N N . PRO A 1 95 ? -3.953 -13.241 -7.673 1.00 59.53 95 PRO A N 1
ATOM 796 C CA . PRO A 1 95 ? -4.172 -14.426 -6.851 1.00 59.53 95 PRO A CA 1
ATOM 797 C C . PRO A 1 95 ? -5.194 -15.355 -7.530 1.00 59.53 95 PRO A C 1
ATOM 799 O O . PRO A 1 95 ? -6.164 -14.879 -8.127 1.00 59.53 95 PRO A O 1
ATOM 802 N N . LYS A 1 96 ? -4.934 -16.668 -7.500 1.00 53.00 96 LYS A N 1
ATOM 803 C CA . LYS A 1 96 ? -5.744 -17.706 -8.160 1.00 53.00 96 LYS A CA 1
ATOM 804 C C . LYS A 1 96 ? -6.825 -18.257 -7.239 1.00 53.00 96 LYS A C 1
ATOM 806 O O . LYS A 1 96 ? -6.508 -18.481 -6.052 1.00 53.00 96 LYS A O 1
#

Secondary structure (DSSP, 8-state):
-----------------S------HHHHHHHHHHHHHHHHHHHHHHHHSS--BPTT-TT-BB-HHHHHHTT--SS--SS--EE-TTT--EESSPP-

Mean predicted aligned error: 11.73 Å

InterPro domains:
  IPR025071 Protein of unknown function DUF3939 [PF13075] (3-91)

Sequence (96 aa):
MPPLLKAIPEKTYYMSKETYDLFEEEDKHIAYALDTIQRAVDNYIAQKKELPIIDYDPYRKVSMHKLEQLKLIDERPEMEFYITDEEQLVTTVKPK

Foldseek 3Di:
DDDDDPPPPPDDDDDDPDDDDDPPCVVVVVVVVQVLVQQLQVVLCVVVVDGQFDPPDPQRKHDVVSSVVVPSDPDDDPAIWGADDPPRGIDSDGDD

Solvent-accessible surface area (backbone atoms only — not comparable to full-atom values): 6284 Å² total; per-residue (Å²): 134,82,84,84,75,86,79,72,88,88,72,84,88,78,84,83,93,78,82,94,69,75,95,48,75,66,61,57,52,51,54,53,48,48,54,49,50,42,54,28,46,51,54,43,28,75,72,69,74,44,79,53,40,42,84,93,44,93,58,29,36,50,28,61,68,61,34,50,76,68,62,49,48,94,71,83,68,97,67,65,42,23,41,43,87,91,74,68,45,70,35,72,65,81,76,130

pLDDT: mean 71.71, std 16.99, range [38.34, 90.81]

Organism: NCBI:txid1298598

Radius of gyration: 15.47 Å; Cα contacts (8 Å, |Δi|>4): 84; chains: 1; bounding box: 34×32×52 Å